Protein AF-A0ABD1I706-F1 (afdb_monomer_lite)

Foldseek 3Di:
DDDDDDPDDDWLQEKEWEKDAQDPDDVLFRIKIWIATPPPRDIDIDTHNDPDVVVVVVCCVPPRCVPPNDHNYYHYD

Structure (mmCIF, N/CA/C/O backbone):
data_AF-A0ABD1I706-F1
#
_entry.id   AF-A0ABD1I706-F1
#
loop_
_atom_site.group_PDB
_atom_site.id
_atom_site.type_symbol
_atom_site.label_atom_id
_atom_site.label_alt_id
_atom_site.label_comp_id
_atom_site.label_asym_id
_atom_site.label_entity_id
_atom_site.label_seq_id
_atom_site.pdbx_PDB_ins_code
_atom_site.Cartn_x
_atom_site.Cartn_y
_atom_site.Cartn_z
_atom_site.occupancy
_atom_site.B_iso_or_equiv
_atom_site.auth_seq_id
_atom_site.auth_comp_id
_atom_site.auth_asym_id
_atom_site.auth_atom_id
_atom_site.pdbx_PDB_model_num
ATOM 1 N N . MET A 1 1 ? 32.659 -13.815 -15.002 1.00 57.81 1 MET A N 1
ATOM 2 C CA . MET A 1 1 ? 31.810 -13.061 -14.055 1.00 57.81 1 MET A CA 1
ATOM 3 C C . MET A 1 1 ? 30.365 -13.258 -14.479 1.00 57.81 1 MET A C 1
ATOM 5 O O . MET A 1 1 ? 30.103 -13.022 -15.654 1.00 57.81 1 MET A O 1
ATOM 9 N N . PRO A 1 2 ? 29.455 -13.736 -13.616 1.00 66.06 2 PRO A N 1
ATOM 10 C CA . PRO A 1 2 ? 28.046 -13.781 -13.976 1.00 66.06 2 PRO A CA 1
ATOM 11 C C . PRO A 1 2 ? 27.515 -12.345 -14.009 1.00 66.06 2 PRO A C 1
ATOM 13 O O . PRO A 1 2 ? 27.692 -11.593 -13.053 1.00 66.06 2 PRO A O 1
ATOM 16 N N . GLN A 1 3 ? 26.926 -11.946 -15.134 1.00 76.81 3 GLN A N 1
ATOM 17 C CA . GLN A 1 3 ? 26.229 -10.669 -15.233 1.00 76.81 3 GLN A CA 1
ATOM 18 C C . GLN A 1 3 ? 24.921 -10.794 -14.450 1.00 76.81 3 GLN A C 1
ATOM 20 O O . GLN A 1 3 ? 24.089 -11.643 -14.765 1.00 76.81 3 GLN A O 1
ATOM 25 N N . ILE A 1 4 ? 24.757 -9.982 -13.406 1.00 77.06 4 ILE A N 1
ATOM 26 C CA . ILE A 1 4 ? 23.475 -9.858 -12.712 1.00 77.06 4 ILE A CA 1
ATOM 27 C C . ILE A 1 4 ? 22.567 -9.036 -13.636 1.00 77.06 4 ILE A C 1
ATOM 29 O O . ILE A 1 4 ? 22.967 -7.936 -14.026 1.00 77.06 4 ILE A O 1
ATOM 33 N N . PRO A 1 5 ? 21.381 -9.535 -14.024 1.00 73.12 5 PRO A N 1
ATOM 34 C CA . PRO A 1 5 ? 20.453 -8.739 -14.810 1.00 73.12 5 PRO A CA 1
ATOM 35 C C . PRO A 1 5 ? 20.042 -7.501 -14.007 1.00 73.12 5 PRO A C 1
ATOM 37 O O . PRO A 1 5 ? 19.664 -7.604 -12.839 1.00 73.12 5 PRO A O 1
ATOM 40 N N . VAL A 1 6 ? 20.122 -6.326 -14.633 1.00 75.31 6 VAL A N 1
ATOM 41 C CA . VAL A 1 6 ? 19.575 -5.097 -14.053 1.00 75.31 6 VAL A CA 1
ATOM 42 C C . VAL A 1 6 ? 18.065 -5.280 -13.965 1.00 75.31 6 VAL A C 1
ATOM 44 O O . VAL A 1 6 ? 17.396 -5.451 -14.984 1.00 75.31 6 VAL A O 1
ATOM 47 N N . ILE A 1 7 ? 17.526 -5.281 -12.749 1.00 70.06 7 ILE A N 1
ATOM 48 C CA . ILE A 1 7 ? 16.080 -5.299 -12.544 1.00 70.06 7 ILE A CA 1
AT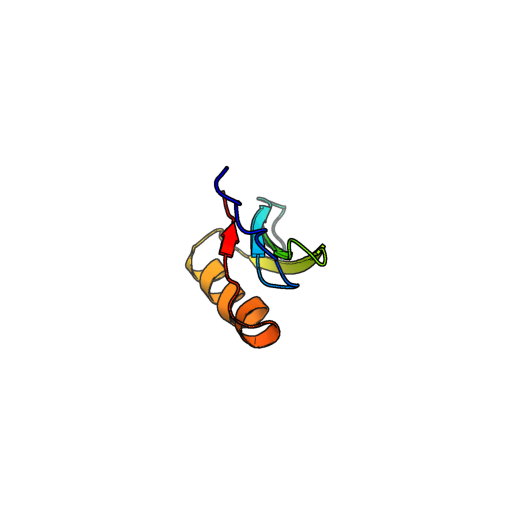OM 49 C C . ILE A 1 7 ? 15.570 -3.914 -12.939 1.00 70.06 7 ILE A C 1
ATOM 51 O O . ILE A 1 7 ? 15.733 -2.948 -12.196 1.00 70.06 7 ILE A O 1
ATOM 55 N N . VAL A 1 8 ? 14.988 -3.814 -14.131 1.00 80.56 8 VAL A N 1
ATOM 56 C CA . VAL A 1 8 ? 14.236 -2.625 -14.536 1.00 80.56 8 VAL A CA 1
ATOM 57 C C . VAL A 1 8 ? 12.908 -2.649 -13.778 1.00 80.56 8 VAL A C 1
ATOM 59 O O . VAL A 1 8 ? 12.171 -3.639 -13.838 1.00 80.56 8 VAL A O 1
ATOM 62 N N . CYS A 1 9 ? 12.666 -1.587 -13.013 1.00 88.00 9 CYS A N 1
ATOM 63 C CA . CYS A 1 9 ? 11.425 -1.325 -12.295 1.00 88.00 9 CYS A CA 1
ATOM 64 C C . CYS A 1 9 ? 10.701 -0.194 -13.027 1.00 88.00 9 CYS A C 1
ATOM 66 O O . CYS A 1 9 ? 11.266 0.896 -13.171 1.00 88.00 9 CYS A O 1
ATOM 68 N N . GLU A 1 10 ? 9.500 -0.467 -13.525 1.00 94.25 10 GLU A N 1
ATOM 69 C CA . GLU A 1 10 ? 8.670 0.524 -14.206 1.00 94.25 10 GLU A CA 1
ATOM 70 C C . GLU A 1 10 ? 7.754 1.266 -13.222 1.00 94.25 10 GLU A C 1
ATOM 72 O O . GLU A 1 10 ? 7.638 0.926 -12.043 1.00 94.25 10 GLU A O 1
ATOM 77 N N . ILE A 1 11 ? 7.113 2.334 -13.696 1.00 96.50 11 ILE A N 1
ATOM 78 C CA . ILE A 1 11 ? 6.137 3.074 -12.892 1.00 96.50 11 ILE A CA 1
ATOM 79 C C . ILE A 1 11 ? 4.981 2.129 -12.536 1.00 96.50 11 ILE A C 1
ATOM 81 O O . ILE A 1 11 ? 4.443 1.462 -13.415 1.00 96.50 11 ILE A O 1
ATOM 85 N N . PHE A 1 12 ? 4.595 2.103 -11.258 1.00 96.75 12 PHE A N 1
ATOM 86 C CA . PHE A 1 12 ? 3.561 1.232 -10.685 1.00 96.75 12 PHE A CA 1
ATOM 87 C C . PHE A 1 12 ? 3.931 -0.252 -10.534 1.00 96.75 12 PHE A C 1
ATOM 89 O O . PHE A 1 12 ? 3.081 -1.031 -10.095 1.00 96.75 12 PHE A O 1
ATOM 96 N N . ASP A 1 13 ? 5.183 -0.648 -10.791 1.00 96.19 13 ASP A N 1
ATOM 97 C CA . ASP A 1 13 ? 5.641 -2.027 -10.566 1.00 96.19 13 ASP A CA 1
ATOM 98 C C . ASP A 1 13 ? 5.737 -2.387 -9.077 1.00 96.19 13 ASP A C 1
ATOM 100 O O . ASP A 1 13 ? 5.506 -3.540 -8.702 1.00 96.19 13 ASP A O 1
ATOM 104 N N . VAL A 1 14 ? 6.108 -1.432 -8.220 1.00 97.00 14 VAL A N 1
ATOM 105 C CA . VAL A 1 14 ? 6.382 -1.682 -6.800 1.00 97.00 14 VAL A CA 1
ATOM 106 C C . VAL A 1 14 ? 5.723 -0.619 -5.943 1.00 97.00 14 VAL A C 1
ATOM 108 O O . VAL A 1 14 ? 5.982 0.569 -6.111 1.00 97.00 14 VAL A O 1
ATOM 111 N N . TRP A 1 15 ? 4.931 -1.058 -4.969 1.00 98.31 15 TRP A N 1
ATOM 112 C CA . TRP A 1 15 ? 4.260 -0.170 -4.023 1.00 98.31 15 TRP A CA 1
ATOM 113 C C . TRP A 1 15 ? 4.736 -0.440 -2.602 1.00 98.31 15 TRP A C 1
ATOM 115 O O . TRP A 1 15 ? 4.791 -1.590 -2.175 1.00 98.31 15 TRP A O 1
ATOM 125 N N . GLY A 1 16 ? 5.062 0.618 -1.866 1.00 97.88 16 GLY A N 1
ATOM 126 C CA . GLY A 1 16 ? 5.192 0.569 -0.411 1.00 97.88 16 GLY A CA 1
ATOM 127 C C . GLY A 1 16 ? 3.848 0.881 0.235 1.00 97.88 16 GLY A C 1
ATOM 128 O O . GLY A 1 16 ? 3.172 1.805 -0.214 1.00 97.88 16 GLY A O 1
ATOM 129 N N . MET A 1 17 ? 3.455 0.128 1.256 1.00 97.31 17 MET A N 1
ATOM 130 C CA . MET A 1 17 ? 2.200 0.301 1.981 1.00 97.31 17 MET A CA 1
ATOM 131 C C . MET A 1 17 ? 2.436 0.309 3.482 1.00 97.31 17 MET A C 1
ATOM 133 O O . MET A 1 17 ? 3.280 -0.436 3.966 1.00 97.31 17 MET A O 1
ATOM 137 N N . ASP A 1 18 ? 1.683 1.144 4.193 1.00 97.19 18 ASP A N 1
ATOM 138 C CA . ASP A 1 18 ? 1.749 1.238 5.651 1.00 97.19 18 ASP A CA 1
ATOM 139 C C . ASP A 1 18 ? 0.459 1.859 6.217 1.00 97.19 18 ASP A C 1
ATOM 141 O O . ASP A 1 18 ? -0.288 2.558 5.513 1.00 97.19 18 ASP A O 1
ATOM 145 N N . PHE A 1 19 ? 0.204 1.62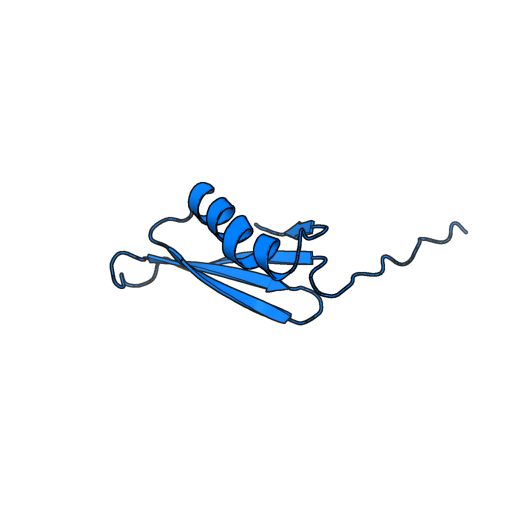2 7.501 1.00 97.06 19 PHE A N 1
ATOM 146 C CA . PHE A 1 19 ? -0.825 2.292 8.279 1.00 97.06 19 PHE A CA 1
ATOM 147 C C . PHE A 1 19 ? -0.220 3.363 9.181 1.00 97.06 19 PHE A C 1
ATOM 149 O O . PHE A 1 19 ? 0.613 3.104 10.042 1.00 97.06 19 PHE A O 1
ATOM 156 N N . MET A 1 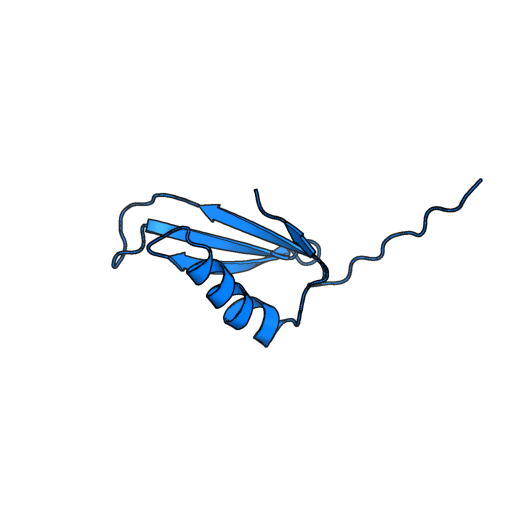20 ? -0.756 4.575 9.089 1.00 96.50 20 MET A N 1
ATOM 157 C CA . MET A 1 20 ? -0.484 5.626 10.062 1.00 96.50 20 MET A CA 1
ATOM 158 C C . MET A 1 20 ? -1.618 5.696 11.089 1.00 96.50 20 MET A C 1
ATOM 160 O O . MET A 1 20 ? -2.797 5.672 10.720 1.00 96.50 20 MET A O 1
ATOM 164 N N . GLY A 1 21 ? -1.277 5.839 12.370 1.00 95.25 21 GLY A N 1
ATOM 165 C CA . GLY A 1 21 ? -2.235 6.065 13.455 1.00 95.25 21 GLY A CA 1
ATOM 166 C C . GLY A 1 21 ? -1.866 5.348 14.762 1.00 95.25 21 GLY A C 1
ATOM 167 O O . GLY A 1 21 ? -0.752 4.842 14.890 1.00 95.25 21 GLY A O 1
ATOM 168 N N . PRO A 1 22 ? -2.793 5.290 15.737 1.00 95.31 22 PRO A N 1
ATOM 169 C CA . PRO A 1 22 ? -4.140 5.859 15.684 1.00 95.31 22 PR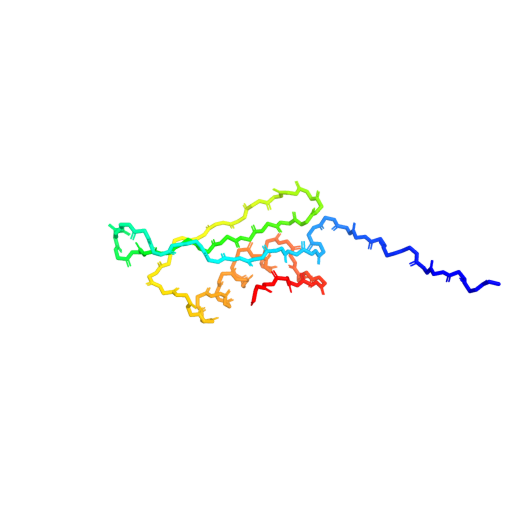O A CA 1
ATOM 170 C C . PRO A 1 22 ? -4.144 7.393 15.816 1.00 95.31 22 PRO A C 1
ATOM 172 O O . PRO A 1 22 ? -3.410 7.974 16.612 1.00 95.31 22 PRO A O 1
ATOM 175 N N . PHE A 1 23 ? -5.005 8.048 15.046 1.00 97.00 23 PHE A N 1
ATOM 176 C CA . PHE A 1 23 ? -5.291 9.480 15.093 1.00 97.00 23 PHE A CA 1
ATOM 177 C C . PHE A 1 23 ? -6.582 9.761 15.881 1.00 97.00 23 PHE A C 1
ATOM 179 O O . PHE A 1 23 ? -7.378 8.844 16.111 1.00 97.00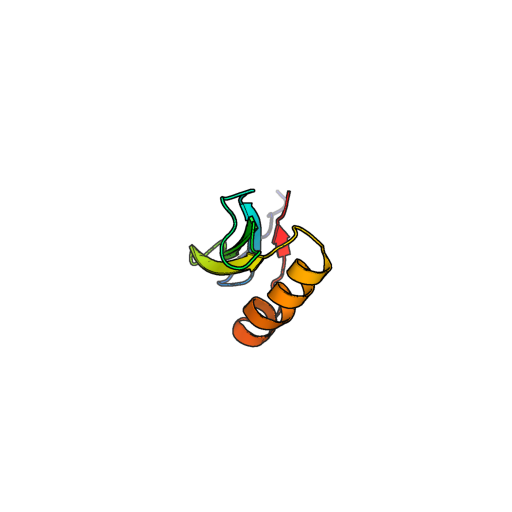 23 PHE A O 1
ATOM 186 N N . PRO A 1 24 ? -6.846 11.025 16.274 1.00 97.69 24 PRO A N 1
ATOM 187 C CA . PRO A 1 24 ? -8.165 11.420 16.755 1.00 97.69 24 PRO A CA 1
ATOM 188 C C . PRO A 1 24 ? -9.259 11.016 15.760 1.00 97.69 24 PRO A C 1
ATOM 190 O O . PRO A 1 24 ? -9.125 11.239 14.557 1.00 97.69 24 PRO A O 1
ATOM 193 N N . SER A 1 25 ? -10.340 10.424 16.272 1.00 96.75 25 SER A N 1
ATOM 194 C CA . SER A 1 25 ? -11.419 9.899 15.434 1.00 96.75 25 SER A CA 1
ATOM 195 C C . SER A 1 25 ? -12.040 10.986 14.562 1.00 96.75 25 SER A C 1
ATOM 197 O O . SER A 1 25 ? -12.501 12.014 15.062 1.00 96.75 25 SER A O 1
ATOM 199 N N . SER A 1 26 ? -12.105 10.718 13.259 1.00 96.12 26 SER A N 1
ATOM 200 C CA . SER A 1 26 ? -12.840 11.523 12.285 1.00 96.12 26 SER A CA 1
ATOM 201 C C . SER A 1 26 ? -13.837 10.628 11.560 1.00 96.12 26 SER A C 1
ATOM 203 O O . SER A 1 26 ? -13.457 9.736 10.797 1.00 96.12 26 SER A O 1
ATOM 205 N N . TYR A 1 27 ? -15.128 10.816 11.849 1.00 96.25 27 TYR A N 1
ATOM 206 C CA . TYR A 1 27 ? -16.218 9.969 11.343 1.00 96.25 27 TYR A CA 1
ATOM 207 C C . TYR A 1 27 ? -16.009 8.464 11.610 1.00 96.25 27 TYR A C 1
ATOM 209 O O . TYR A 1 27 ? -16.387 7.625 10.797 1.00 96.25 27 TYR A O 1
ATOM 217 N N . GLY A 1 28 ? -15.382 8.115 12.740 1.00 95.00 28 GLY A N 1
ATOM 218 C CA . GLY A 1 28 ? -15.085 6.725 13.104 1.00 95.00 28 GLY A CA 1
ATOM 219 C C . GLY A 1 28 ? -13.807 6.152 12.485 1.00 95.00 28 GLY A C 1
ATOM 220 O O . GLY A 1 28 ? -13.476 5.003 12.764 1.00 95.00 28 GLY A O 1
ATOM 221 N N . ASN A 1 29 ? -13.069 6.928 11.685 1.00 96.81 29 ASN A N 1
ATOM 222 C CA . ASN A 1 29 ? -11.763 6.525 11.168 1.00 96.81 29 ASN A CA 1
ATOM 223 C C . ASN A 1 29 ? -10.651 6.951 12.125 1.00 96.81 29 ASN A C 1
ATOM 225 O O . ASN A 1 29 ? -10.601 8.106 12.551 1.00 96.81 29 ASN A O 1
ATOM 229 N N . LEU A 1 30 ? -9.765 6.006 12.431 1.00 97.81 30 LEU A N 1
ATOM 230 C CA . LEU A 1 30 ? -8.632 6.175 13.342 1.00 97.81 30 LEU A CA 1
ATOM 231 C C . LEU A 1 30 ? -7.293 6.052 12.616 1.00 97.81 30 LEU A C 1
ATOM 233 O O . LEU A 1 30 ? -6.284 6.528 13.123 1.00 97.81 30 LEU A O 1
ATOM 237 N N . TYR A 1 31 ? -7.271 5.430 11.442 1.00 98.06 31 TYR A N 1
ATOM 238 C CA . TYR A 1 31 ? -6.045 5.114 10.726 1.00 98.06 31 TYR A CA 1
ATOM 239 C C . TYR A 1 31 ? -6.089 5.643 9.303 1.00 98.06 31 TYR A C 1
ATOM 241 O O . TYR A 1 31 ? -7.153 5.826 8.705 1.00 98.06 31 TYR A O 1
ATOM 249 N N . ILE A 1 32 ? -4.908 5.856 8.746 1.00 97.69 32 ILE A N 1
ATOM 250 C CA . ILE A 1 32 ? -4.716 6.228 7.354 1.00 97.69 32 ILE A CA 1
ATOM 251 C C . ILE A 1 32 ? -3.893 5.117 6.710 1.00 97.69 32 ILE A C 1
ATOM 253 O O . ILE A 1 32 ? -2.733 4.935 7.062 1.00 97.69 32 ILE A O 1
ATOM 257 N N . LEU A 1 33 ? -4.498 4.380 5.781 1.00 97.81 33 LEU A N 1
ATOM 258 C CA . LEU A 1 33 ? -3.782 3.460 4.905 1.00 97.81 33 LEU A CA 1
ATOM 259 C C . LEU A 1 33 ? -3.165 4.269 3.769 1.00 97.81 33 LEU A C 1
ATOM 261 O O . LEU A 1 33 ? -3.888 4.960 3.043 1.00 97.81 33 LEU A O 1
ATOM 265 N N . VAL A 1 34 ? -1.851 4.178 3.618 1.00 97.88 34 VAL A N 1
ATOM 266 C CA . VAL A 1 34 ? -1.097 4.861 2.568 1.00 97.88 34 VAL A CA 1
ATOM 267 C C . VAL A 1 34 ? -0.446 3.818 1.672 1.00 97.88 34 VAL A C 1
ATOM 269 O O . VAL A 1 34 ? 0.091 2.827 2.158 1.00 97.88 34 VAL A O 1
ATOM 272 N N . ALA A 1 35 ? -0.474 4.054 0.364 1.00 98.12 35 ALA A N 1
ATOM 273 C CA . ALA A 1 35 ? 0.334 3.335 -0.606 1.00 98.12 35 ALA A CA 1
ATOM 274 C C . ALA A 1 35 ? 1.097 4.316 -1.491 1.00 98.12 35 ALA A C 1
ATOM 276 O O 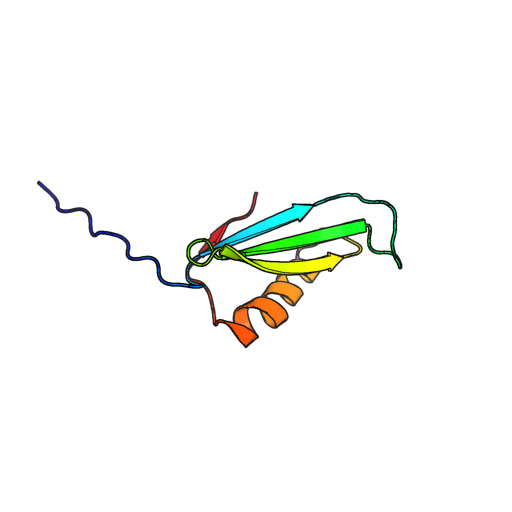. ALA A 1 35 ? 0.517 5.275 -2.003 1.00 98.12 35 ALA A O 1
ATOM 277 N N . VAL A 1 36 ? 2.390 4.069 -1.681 1.00 98.25 36 VAL A N 1
ATOM 278 C CA . VAL A 1 36 ? 3.283 4.919 -2.469 1.00 98.25 36 VAL A CA 1
ATOM 279 C C . VAL A 1 36 ? 3.973 4.088 -3.539 1.00 98.25 36 VAL A C 1
ATOM 281 O O . VAL A 1 36 ? 4.652 3.111 -3.221 1.00 98.25 36 VAL A O 1
ATOM 284 N N . ASP A 1 37 ? 3.841 4.495 -4.799 1.00 98.06 37 ASP A N 1
ATOM 285 C CA . ASP A 1 37 ? 4.613 3.909 -5.893 1.00 98.06 37 ASP A CA 1
ATOM 286 C C . ASP A 1 37 ? 6.099 4.249 -5.737 1.00 98.06 37 ASP A C 1
ATOM 288 O O . ASP A 1 37 ? 6.487 5.402 -5.517 1.00 98.06 37 ASP A O 1
ATOM 292 N N . TYR A 1 38 ? 6.956 3.243 -5.872 1.00 95.50 38 TYR A N 1
ATOM 293 C CA . TYR A 1 38 ? 8.371 3.383 -5.558 1.00 95.50 38 TYR A CA 1
ATOM 294 C C . TYR A 1 38 ? 9.110 4.286 -6.555 1.00 95.50 38 TYR A C 1
ATOM 296 O O . TYR A 1 38 ? 10.036 4.997 -6.148 1.00 95.50 38 TYR A O 1
ATOM 304 N N . VAL A 1 39 ? 8.691 4.287 -7.828 1.00 95.38 39 VAL A N 1
ATOM 305 C CA . VAL A 1 39 ? 9.362 4.995 -8.931 1.00 95.38 39 VAL A CA 1
ATOM 306 C C . VAL A 1 39 ? 8.840 6.423 -9.083 1.00 95.38 39 VAL A C 1
ATOM 308 O O . VAL A 1 39 ? 9.607 7.375 -8.953 1.00 95.38 39 VAL A O 1
ATOM 311 N N . SER A 1 40 ? 7.539 6.594 -9.316 1.00 96.88 40 SER A N 1
ATOM 312 C CA . SER A 1 40 ? 6.912 7.905 -9.538 1.00 96.88 40 SER A CA 1
ATOM 313 C C . SER A 1 40 ? 6.675 8.701 -8.257 1.00 96.88 40 SER A C 1
ATOM 315 O O . SER A 1 40 ? 6.414 9.901 -8.333 1.00 96.88 40 SER A O 1
ATOM 317 N N . LYS A 1 41 ? 6.739 8.046 -7.088 1.00 96.44 41 LYS A N 1
ATOM 318 C CA . LYS A 1 41 ? 6.309 8.602 -5.793 1.00 96.44 41 LYS A CA 1
ATOM 319 C C . LYS A 1 41 ? 4.829 9.001 -5.761 1.00 96.44 41 LYS A C 1
ATOM 321 O O . LYS A 1 41 ? 4.437 9.801 -4.914 1.00 96.44 41 LYS A O 1
ATOM 326 N N . TRP A 1 42 ? 4.004 8.446 -6.653 1.00 98.06 42 TRP A N 1
ATOM 327 C CA . TRP A 1 42 ? 2.552 8.618 -6.617 1.00 98.06 42 TRP A CA 1
ATOM 328 C C . TRP A 1 42 ? 1.965 8.043 -5.326 1.00 98.06 42 TRP A C 1
ATOM 330 O O . TRP A 1 42 ? 2.379 6.971 -4.892 1.00 98.06 42 TRP A O 1
ATOM 340 N N . ILE A 1 43 ? 0.987 8.735 -4.734 1.00 97.94 43 ILE A N 1
ATOM 341 C CA . ILE A 1 43 ? 0.417 8.387 -3.429 1.00 97.94 43 ILE A CA 1
ATOM 342 C C . ILE A 1 43 ? -1.081 8.105 -3.567 1.00 97.94 43 ILE A C 1
ATOM 344 O O . ILE A 1 43 ? -1.835 8.923 -4.091 1.00 97.94 43 ILE A O 1
ATOM 348 N N . GLU A 1 44 ? -1.519 6.974 -3.024 1.00 98.06 44 GLU A N 1
ATOM 349 C CA . GLU A 1 44 ? -2.921 6.639 -2.787 1.00 98.06 44 GLU A CA 1
ATOM 350 C C . GLU A 1 44 ? -3.169 6.540 -1.278 1.00 98.06 44 GLU A C 1
ATOM 352 O O . GLU A 1 44 ? -2.391 5.922 -0.553 1.00 98.06 44 GLU A O 1
ATOM 357 N N . VAL A 1 45 ? -4.253 7.148 -0.790 1.00 97.50 45 VAL A N 1
ATOM 358 C CA . VAL A 1 45 ? -4.542 7.241 0.648 1.00 97.50 45 VAL A CA 1
ATOM 359 C C . VAL A 1 45 ? -6.001 6.918 0.931 1.00 97.50 45 VAL A C 1
ATOM 361 O O . VAL A 1 45 ? -6.893 7.334 0.188 1.00 97.50 45 VAL A O 1
ATOM 364 N N . LYS A 1 46 ? -6.264 6.214 2.036 1.00 96.56 46 LYS A N 1
ATOM 365 C CA . LYS A 1 46 ? -7.619 5.940 2.519 1.00 96.56 46 LYS A CA 1
ATOM 366 C C . LYS A 1 46 ? -7.708 6.018 4.044 1.00 96.56 46 LYS A C 1
ATOM 368 O O . LYS A 1 46 ? -6.951 5.365 4.752 1.00 96.56 46 LYS A O 1
ATOM 373 N N . ALA A 1 47 ? -8.693 6.760 4.548 1.00 97.19 47 ALA A N 1
ATOM 374 C CA . ALA A 1 47 ? -9.058 6.726 5.962 1.00 97.19 47 ALA A CA 1
ATOM 375 C C . ALA A 1 47 ? -9.788 5.413 6.298 1.00 97.19 47 ALA A C 1
ATOM 377 O O . ALA A 1 47 ? -10.664 4.974 5.546 1.00 97.19 47 ALA A O 1
ATOM 378 N N . THR A 1 48 ? -9.420 4.786 7.412 1.00 97.00 48 THR A N 1
ATOM 379 C CA . THR A 1 48 ? -9.955 3.493 7.856 1.00 97.00 48 THR A CA 1
ATOM 380 C C . THR A 1 48 ? -10.228 3.495 9.360 1.00 97.00 48 THR A C 1
ATOM 382 O O . THR A 1 48 ? -9.561 4.174 10.145 1.00 97.00 48 THR A O 1
ATOM 385 N N . SER A 1 49 ? -11.230 2.729 9.782 1.00 95.94 49 SER A N 1
ATOM 386 C CA . SER A 1 49 ? -11.540 2.502 11.198 1.00 95.94 49 SER A CA 1
ATOM 387 C C . SER A 1 49 ? -10.615 1.472 11.852 1.00 95.94 49 SER A C 1
ATOM 389 O O . SER A 1 49 ? -10.467 1.472 13.070 1.00 95.94 49 SER A O 1
ATOM 391 N N . THR A 1 50 ? -10.008 0.590 11.053 1.00 95.25 50 THR A N 1
ATOM 392 C CA . THR A 1 50 ? -9.231 -0.581 11.483 1.00 95.25 50 THR A CA 1
ATOM 393 C C . THR A 1 50 ? -8.044 -0.819 10.544 1.00 95.25 50 THR A C 1
ATOM 395 O O . THR A 1 50 ? -8.130 -0.527 9.352 1.00 95.25 50 THR A O 1
ATOM 398 N N . CYS A 1 51 ? -6.965 -1.418 11.058 1.00 94.44 51 CYS A N 1
ATOM 399 C CA . CYS A 1 51 ? -5.809 -1.867 10.265 1.00 94.44 51 CYS A CA 1
ATOM 400 C C . CYS A 1 51 ? -5.959 -3.318 9.777 1.00 94.44 51 CYS A C 1
ATOM 402 O O . CYS A 1 51 ? -5.026 -4.113 9.859 1.00 94.44 51 CYS A O 1
ATOM 404 N N . ASP A 1 52 ? -7.162 -3.718 9.365 1.00 93.94 52 ASP A N 1
ATOM 405 C CA . ASP A 1 52 ? -7.419 -5.110 9.001 1.00 93.94 52 ASP A CA 1
ATOM 406 C C . ASP A 1 52 ? -7.079 -5.418 7.530 1.00 93.94 52 ASP A C 1
ATOM 408 O O . ASP A 1 52 ? -7.114 -4.565 6.639 1.00 93.94 52 ASP A O 1
ATOM 412 N N . ALA A 1 53 ? -6.783 -6.691 7.256 1.00 95.44 53 ALA A N 1
ATOM 413 C CA . ALA A 1 53 ? -6.437 -7.153 5.912 1.00 95.44 53 ALA A CA 1
ATOM 414 C C . ALA A 1 53 ? -7.591 -6.989 4.902 1.00 95.44 53 ALA A C 1
ATOM 416 O O . ALA A 1 53 ? -7.363 -6.965 3.691 1.00 95.44 53 ALA A O 1
ATOM 417 N N . LYS A 1 54 ? -8.840 -6.874 5.371 1.00 96.38 54 LYS A N 1
ATOM 418 C CA . LYS A 1 54 ? -10.014 -6.716 4.507 1.00 96.38 54 LYS A CA 1
ATOM 419 C C . LYS A 1 54 ? -10.079 -5.302 3.936 1.00 96.38 54 LYS A C 1
ATOM 421 O O . LYS A 1 54 ? -10.388 -5.147 2.751 1.00 96.38 54 LYS A O 1
ATOM 426 N N . GLU A 1 55 ? -9.768 -4.288 4.738 1.00 95.69 55 GLU A N 1
ATOM 427 C CA . GLU A 1 55 ? -9.632 -2.907 4.283 1.00 95.69 55 GLU A CA 1
ATOM 428 C C . GLU A 1 55 ? -8.461 -2.758 3.312 1.00 95.69 55 GLU A C 1
ATOM 430 O O . GLU A 1 55 ? -8.647 -2.144 2.257 1.00 95.69 55 GLU A O 1
ATOM 435 N N . VAL A 1 56 ? -7.319 -3.403 3.591 1.00 97.12 56 VAL A N 1
ATOM 436 C CA . VAL A 1 56 ? -6.165 -3.451 2.671 1.00 97.12 56 VAL A CA 1
ATOM 437 C C . VAL A 1 56 ? -6.546 -4.093 1.339 1.00 97.12 56 VAL A C 1
ATOM 439 O O . VAL A 1 56 ? -6.341 -3.495 0.285 1.00 97.12 56 VAL A O 1
ATOM 442 N N . ALA A 1 57 ? -7.167 -5.276 1.352 1.00 97.31 57 ALA A N 1
ATOM 443 C CA . ALA A 1 57 ? -7.568 -5.970 0.128 1.00 97.31 57 ALA A CA 1
ATOM 444 C C . ALA A 1 57 ? -8.583 -5.162 -0.696 1.00 97.31 57 ALA A C 1
ATOM 446 O O . ALA A 1 57 ? -8.502 -5.120 -1.928 1.00 97.31 57 ALA A O 1
ATOM 447 N N . ARG A 1 58 ? -9.534 -4.489 -0.030 1.00 97.12 58 ARG A N 1
ATOM 448 C CA . ARG A 1 58 ? -10.493 -3.606 -0.707 1.00 97.12 58 ARG A CA 1
ATOM 449 C C . ARG A 1 58 ? -9.776 -2.428 -1.356 1.00 97.12 58 ARG A C 1
ATOM 451 O O . ARG A 1 58 ? -10.037 -2.162 -2.524 1.00 97.12 58 ARG A O 1
ATOM 458 N N . PHE A 1 59 ? -8.885 -1.770 -0.619 1.00 97.31 59 PHE A N 1
ATOM 459 C CA . PHE A 1 59 ? -8.090 -0.650 -1.110 1.00 97.31 59 PHE A CA 1
ATOM 460 C C . PHE A 1 59 ? -7.216 -1.053 -2.303 1.00 97.31 59 PHE A C 1
ATOM 462 O O . PHE A 1 59 ? -7.282 -0.402 -3.340 1.00 97.31 59 PHE A O 1
ATOM 469 N N . LEU A 1 60 ? -6.489 -2.170 -2.224 1.00 97.62 60 LEU A N 1
ATOM 470 C CA . LEU A 1 60 ? -5.699 -2.692 -3.343 1.00 97.62 60 LEU A CA 1
ATOM 471 C C . LEU A 1 60 ? -6.552 -2.892 -4.594 1.00 97.62 60 LEU A C 1
ATOM 473 O O . LEU A 1 60 ? -6.191 -2.428 -5.673 1.00 97.62 60 LEU A O 1
ATOM 477 N N . LYS A 1 61 ? -7.723 -3.519 -4.447 1.00 97.50 61 LYS A N 1
ATOM 478 C CA . LYS A 1 61 ? -8.621 -3.779 -5.573 1.00 97.50 61 LYS A CA 1
ATOM 479 C C . LYS A 1 61 ? -9.156 -2.492 -6.209 1.00 97.50 61 LYS A C 1
ATOM 481 O O . LYS A 1 61 ? -9.170 -2.400 -7.434 1.00 97.50 61 LYS A O 1
ATOM 486 N N . SER A 1 62 ? -9.622 -1.527 -5.412 1.00 97.06 62 SER A N 1
ATOM 487 C CA . SER A 1 62 ? -10.281 -0.314 -5.926 1.00 97.06 62 SER A CA 1
ATOM 488 C C . SER A 1 62 ? -9.320 0.804 -6.314 1.00 97.06 62 SER A C 1
ATOM 490 O O . SER A 1 62 ? -9.577 1.518 -7.281 1.00 97.06 62 SER A O 1
ATOM 492 N N . ASN A 1 63 ? -8.238 0.983 -5.559 1.00 97.50 63 ASN A N 1
ATOM 493 C CA . ASN A 1 63 ? -7.349 2.135 -5.680 1.00 97.50 63 ASN A CA 1
ATOM 494 C C . ASN A 1 63 ? -6.077 1.822 -6.464 1.00 97.50 63 ASN A C 1
ATOM 496 O O . ASN A 1 63 ? -5.583 2.720 -7.136 1.00 97.50 63 ASN A O 1
ATOM 500 N N . ILE A 1 64 ? -5.584 0.577 -6.422 1.00 97.44 64 ILE A N 1
ATOM 501 C CA . ILE A 1 64 ? -4.366 0.187 -7.143 1.00 97.44 64 ILE A CA 1
ATOM 502 C C . ILE A 1 64 ? -4.710 -0.619 -8.398 1.00 97.44 64 ILE A C 1
ATOM 504 O O . ILE A 1 64 ? -4.561 -0.119 -9.510 1.00 97.44 64 ILE A O 1
ATOM 508 N N . PHE A 1 65 ? -5.261 -1.825 -8.247 1.00 97.25 65 PHE A N 1
ATOM 509 C CA . PHE A 1 65 ? -5.426 -2.774 -9.354 1.00 97.25 65 PHE A CA 1
ATOM 510 C C . PHE A 1 65 ? -6.344 -2.254 -10.456 1.00 97.25 65 PHE A C 1
ATOM 512 O O . PHE A 1 65 ? -6.013 -2.351 -11.634 1.00 97.25 65 PHE A O 1
ATOM 519 N N . ALA A 1 66 ? -7.483 -1.667 -10.083 1.00 96.88 66 ALA A N 1
ATOM 520 C CA . ALA A 1 66 ? -8.441 -1.133 -11.046 1.00 96.88 66 ALA A CA 1
ATOM 521 C C . ALA A 1 66 ? -7.935 0.105 -11.811 1.00 96.88 66 ALA A C 1
ATOM 523 O O . ALA A 1 66 ? -8.513 0.442 -12.842 1.00 96.88 66 ALA A O 1
ATOM 524 N N . ARG A 1 67 ? -6.901 0.799 -11.313 1.00 97.44 67 ARG A N 1
ATOM 525 C CA . ARG A 1 67 ? -6.441 2.091 -11.855 1.00 97.44 67 ARG A CA 1
ATOM 526 C C . ARG A 1 67 ? -5.079 2.015 -12.533 1.00 97.44 67 ARG A C 1
ATOM 528 O O . ARG A 1 67 ? -4.891 2.653 -13.562 1.00 97.44 67 ARG A O 1
ATOM 535 N N . PHE A 1 68 ? -4.159 1.241 -11.967 1.00 96.69 68 PHE A N 1
ATOM 536 C CA . PHE A 1 68 ? -2.761 1.166 -12.399 1.00 96.69 68 PHE A CA 1
ATOM 537 C C . PHE A 1 68 ? -2.349 -0.242 -12.850 1.00 96.69 68 PHE A C 1
ATOM 539 O O . PHE A 1 68 ? -1.255 -0.417 -13.373 1.00 96.69 68 PHE A O 1
ATOM 546 N N . GLY A 1 69 ? -3.224 -1.239 -12.684 1.00 96.62 69 GLY A N 1
ATOM 547 C CA . GLY A 1 69 ? -2.906 -2.643 -12.932 1.00 96.62 69 GLY A CA 1
ATOM 548 C C . GLY A 1 69 ? -2.342 -3.351 -11.699 1.00 96.62 69 GLY A C 1
ATOM 549 O O . GLY A 1 69 ? -2.289 -2.802 -10.598 1.00 96.62 69 GLY A O 1
ATOM 550 N N . VAL A 1 70 ? -1.982 -4.624 -11.870 1.00 97.06 70 VAL A N 1
ATOM 551 C CA . VAL A 1 70 ? -1.443 -5.448 -10.781 1.00 97.06 70 VAL A CA 1
ATOM 552 C C . VAL A 1 70 ? 0.062 -5.187 -10.665 1.00 97.06 70 VAL A C 1
ATOM 554 O O . VAL A 1 70 ? 0.778 -5.472 -11.626 1.00 97.06 70 VAL A O 1
ATOM 557 N N . PRO A 1 71 ? 0.551 -4.675 -9.522 1.00 96.88 71 PRO A N 1
ATOM 558 C CA . PRO A 1 71 ? 1.972 -4.440 -9.326 1.00 96.88 71 PRO A CA 1
ATOM 559 C C . PRO A 1 71 ? 2.733 -5.762 -9.243 1.00 96.88 71 PRO A C 1
ATOM 561 O O . PRO A 1 71 ? 2.189 -6.801 -8.860 1.00 96.88 71 PRO A O 1
ATOM 564 N N . ARG A 1 72 ? 4.027 -5.716 -9.548 1.00 96.38 72 ARG A N 1
ATOM 565 C CA . ARG A 1 72 ? 4.936 -6.861 -9.417 1.00 96.38 72 ARG A CA 1
ATOM 566 C C . ARG A 1 72 ? 5.254 -7.172 -7.960 1.00 96.38 72 ARG A C 1
ATOM 568 O O . ARG A 1 72 ? 5.484 -8.335 -7.634 1.00 96.38 72 ARG A O 1
ATOM 575 N N . ALA A 1 73 ? 5.276 -6.157 -7.097 1.00 96.19 73 ALA A N 1
ATOM 576 C CA . ALA A 1 73 ? 5.483 -6.333 -5.667 1.00 96.19 73 ALA A CA 1
ATOM 577 C C . ALA A 1 73 ? 4.746 -5.277 -4.835 1.00 96.19 73 ALA A C 1
ATOM 579 O O . ALA A 1 73 ? 4.603 -4.119 -5.229 1.00 96.19 73 ALA A O 1
ATOM 580 N N . ILE A 1 74 ? 4.328 -5.694 -3.643 1.00 97.00 74 ILE A N 1
ATOM 581 C CA . ILE A 1 74 ? 3.862 -4.817 -2.572 1.00 97.00 74 ILE A CA 1
ATOM 582 C C . ILE A 1 74 ? 4.779 -5.065 -1.378 1.00 97.00 74 ILE A C 1
ATOM 584 O O . ILE A 1 74 ? 5.027 -6.217 -1.020 1.00 97.00 74 ILE A O 1
ATOM 588 N N . ILE A 1 75 ? 5.294 -3.990 -0.793 1.00 96.88 75 ILE A N 1
ATOM 589 C CA . ILE A 1 75 ? 6.158 -4.005 0.384 1.00 96.88 75 ILE A CA 1
ATOM 590 C C . ILE A 1 75 ? 5.355 -3.400 1.537 1.00 96.88 75 ILE A C 1
ATOM 592 O O . ILE A 1 75 ? 4.848 -2.290 1.406 1.00 96.88 75 ILE A O 1
ATOM 596 N N . SER A 1 76 ? 5.241 -4.136 2.636 1.00 94.88 76 SER A N 1
ATOM 597 C CA . SER A 1 76 ? 4.584 -3.747 3.891 1.00 94.88 76 SER A CA 1
ATOM 598 C C . SER A 1 76 ? 5.480 -4.191 5.050 1.00 94.88 76 SER A C 1
ATOM 600 O O . SER A 1 76 ? 6.350 -5.045 4.832 1.00 94.88 76 SER A O 1
ATOM 602 N N . ASP A 1 77 ? 5.293 -3.614 6.235 1.00 88.88 77 ASP A N 1
ATOM 603 C CA . ASP A 1 77 ? 5.907 -4.074 7.490 1.00 88.88 77 ASP A CA 1
ATOM 604 C C . ASP A 1 77 ? 5.369 -5.434 7.982 1.00 88.88 77 ASP A C 1
ATOM 606 O O . ASP A 1 77 ? 4.294 -5.881 7.509 1.00 88.88 77 ASP A O 1
#

Organism: Salvia divinorum (NCBI:txid28513)

pLDDT: mean 94.0, std 7.95, range [57.81, 98.31]

InterPro domains:
  IPR001584 Integrase, catalytic core [PF00665] (13-77)
  IPR001584 Integrase, catalytic core [PS50994] (1-77)
  IPR012337 Ribonuclease H-like superfamily [SSF53098] (7-77)
  IPR036397 Ribonuclease H superfamily [G3DSA:3.30.420.10] (6-77)
  IPR052160 Gypsy Retrotransposon Integrase-like [PTHR47266] (1-77)

Sequence (77 aa):
MPQIPVIVCEIFDVWGMDFMGPFPSSYGNLYILVAVDYVSKWIEVKATSTCDAKEVARFLKSNIFARFGVPRAIISD

Secondary structure (DSSP, 8-state):
-PPPPP----TTSEEEEEEE-PPSPBTTB-EEEEEEETTT--EEEEEES---HHHHHHHIIIIIIHHH---SEEE--

Radius of gyration: 14.98 Å; chains: 1; bounding box: 48×25×32 Å